Protein AF-H9M964-F1 (afdb_monomer)

Radius of gyration: 14.98 Å; Cα contacts (8 Å, |Δi|>4): 25; chains: 1; bounding box: 32×15×36 Å

Organism: Pinus radiata (NCBI:txid3347)

pLDDT: mean 96.59, std 1.33, range [92.88, 98.12]

Foldseek 3Di:
DDAPPPVVRVVVPRDDDDDDDADDDPVRDDDDDDPPDDDD

Secondary structure (DSSP, 8-state):
-EE-SSHHHHHTT-EE---PPP-SSGGGSPPPPPTTPPP-

Solvent-accessible surface area (backbone atoms only — not comparable to full-atom values): 2860 Å² total; per-residue (Å²): 128,48,60,51,90,50,69,71,42,41,79,75,56,46,56,51,74,84,88,81,77,69,53,94,48,77,91,43,44,82,78,80,85,65,94,80,64,79,84,132

Mean predicted aligned error: 3.14 Å

InterPro domains:
  IPR002355 Multicopper oxidase, copper-binding site [PS00080] (3-14)
  IPR008972 Cupredoxin [G3DSA:2.60.40.420] (1-40)
  IPR008972 Cupredoxin [SSF49503] (1-40)
  IPR011706 Multicopper oxidase, C-terminal [PF07731] (1-23)

Sequence (40 aa):
FVHCHLEDHLSWGLNMAFLVKNGRGLSARLEPPPRDLPKC

Structure (mmCIF, N/CA/C/O backbone):
data_AF-H9M964-F1
#
_entry.id   AF-H9M964-F1
#
loop_
_atom_site.group_PDB
_atom_site.id
_atom_site.type_symbol
_atom_site.label_atom_id
_atom_site.label_alt_id
_atom_site.label_comp_id
_atom_site.label_asym_id
_atom_site.label_entity_id
_atom_site.label_seq_id
_atom_site.pdbx_PDB_ins_code
_atom_site.Cartn_x
_atom_site.Cartn_y
_atom_site.Cartn_z
_atom_site.occupancy
_atom_site.B_iso_or_equiv
_atom_site.auth_seq_id
_atom_site.auth_comp_id
_atom_site.auth_asym_id
_atom_site.auth_atom_id
_atom_site.pdbx_PDB_model_num
ATOM 1 N N . PHE A 1 1 ? 1.084 1.348 -0.617 1.00 92.88 1 PHE A N 1
ATOM 2 C CA . PHE A 1 1 ? 1.869 0.482 -1.515 1.00 92.88 1 PHE A CA 1
ATOM 3 C C . PHE A 1 1 ? 3.291 1.007 -1.522 1.00 92.88 1 PHE A C 1
ATOM 5 O O . PHE A 1 1 ? 3.447 2.221 -1.535 1.00 92.88 1 PHE A O 1
ATOM 12 N N . VAL A 1 2 ? 4.296 0.145 -1.400 1.00 97.25 2 VAL A N 1
ATOM 13 C CA . VAL A 1 2 ? 5.707 0.554 -1.406 1.00 97.25 2 VAL A CA 1
ATOM 14 C C . VAL A 1 2 ? 6.356 -0.102 -2.604 1.00 97.25 2 VAL A C 1
ATOM 16 O O . VAL A 1 2 ? 6.309 -1.318 -2.737 1.00 97.25 2 VAL A O 1
ATOM 19 N N . HIS A 1 3 ? 6.930 0.690 -3.493 1.00 97.44 3 HIS A N 1
ATOM 20 C CA . HIS A 1 3 ? 7.544 0.173 -4.706 1.00 97.44 3 HIS A CA 1
ATOM 21 C C . HIS A 1 3 ? 8.640 1.109 -5.194 1.00 97.44 3 HIS A C 1
ATOM 23 O O . HIS A 1 3 ? 8.756 2.249 -4.740 1.00 97.44 3 HIS A O 1
ATOM 29 N N . CYS A 1 4 ? 9.448 0.617 -6.127 1.00 97.56 4 CYS A N 1
ATOM 30 C CA . CYS A 1 4 ? 10.337 1.470 -6.898 1.00 97.56 4 CYS A CA 1
ATOM 31 C C . CYS A 1 4 ? 9.498 2.388 -7.802 1.00 97.56 4 CYS A C 1
ATOM 33 O O . CYS A 1 4 ? 8.619 1.912 -8.516 1.00 97.56 4 CYS A O 1
ATOM 35 N N . HIS A 1 5 ? 9.784 3.692 -7.791 1.00 96.88 5 HIS A N 1
ATOM 36 C CA . HIS A 1 5 ? 9.089 4.689 -8.621 1.00 96.88 5 HIS A CA 1
ATOM 37 C C . HIS A 1 5 ? 9.553 4.721 -10.087 1.00 96.88 5 HIS A C 1
ATOM 39 O O . HIS A 1 5 ? 9.161 5.606 -10.840 1.00 96.88 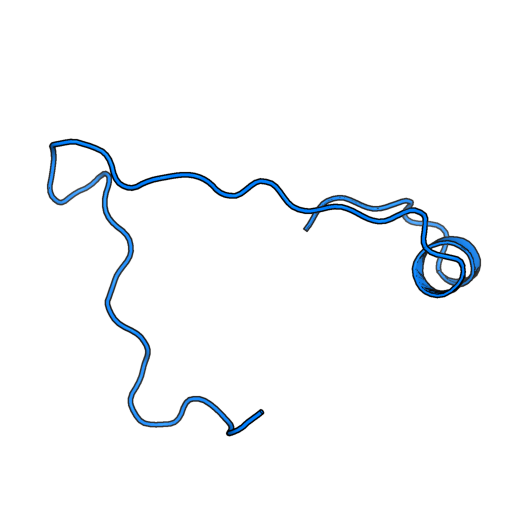5 HIS A O 1
ATOM 45 N N . LEU A 1 6 ? 10.395 3.772 -10.500 1.00 97.75 6 LEU A N 1
ATOM 46 C CA . LEU A 1 6 ? 10.657 3.527 -11.911 1.00 97.75 6 LEU A CA 1
ATOM 47 C C . LEU A 1 6 ? 9.600 2.543 -12.425 1.00 97.75 6 LEU A C 1
ATOM 49 O O . LEU A 1 6 ? 9.561 1.399 -11.981 1.00 97.75 6 LEU A O 1
ATOM 53 N N . GLU A 1 7 ? 8.738 2.995 -13.333 1.00 94.81 7 GLU A N 1
ATOM 54 C CA . GLU A 1 7 ? 7.532 2.259 -13.747 1.00 94.81 7 GLU A CA 1
ATOM 55 C C . GLU A 1 7 ? 7.827 0.855 -14.297 1.00 94.81 7 GLU A C 1
ATOM 57 O O . GLU A 1 7 ? 7.147 -0.108 -13.939 1.00 94.81 7 GLU A O 1
ATOM 62 N N . ASP A 1 8 ? 8.899 0.691 -15.075 1.00 97.31 8 ASP A N 1
ATOM 63 C CA . ASP A 1 8 ? 9.297 -0.633 -15.566 1.00 97.31 8 ASP A CA 1
ATOM 64 C C . ASP A 1 8 ? 9.585 -1.597 -14.403 1.00 97.31 8 ASP A C 1
ATOM 66 O O . ASP A 1 8 ? 9.140 -2.748 -14.405 1.00 97.31 8 ASP A O 1
ATOM 70 N N . HIS A 1 9 ? 10.234 -1.104 -13.341 1.00 97.94 9 HIS A N 1
ATOM 71 C CA . HIS A 1 9 ? 10.578 -1.895 -12.159 1.00 97.94 9 HIS A CA 1
ATOM 72 C C . HIS A 1 9 ? 9.350 -2.313 -11.341 1.00 97.94 9 HIS A C 1
ATOM 74 O O . HIS A 1 9 ? 9.381 -3.358 -10.685 1.00 97.94 9 HIS A O 1
ATOM 80 N N . LEU A 1 10 ? 8.264 -1.533 -11.375 1.00 97.38 10 LEU A N 1
ATOM 81 C CA . LEU A 1 10 ? 7.006 -1.908 -10.734 1.00 97.38 10 LEU A CA 1
ATOM 82 C C . LEU A 1 10 ? 6.453 -3.204 -11.347 1.00 97.38 10 LEU A C 1
ATOM 84 O O . LEU A 1 10 ? 6.098 -4.120 -10.601 1.00 97.38 10 LEU A O 1
ATOM 88 N N . SER A 1 11 ? 6.442 -3.307 -12.681 1.00 96.56 11 SER A N 1
ATOM 89 C CA . SER A 1 11 ? 5.972 -4.500 -13.405 1.00 96.56 11 SER A CA 1
ATOM 90 C C . SER A 1 11 ? 6.886 -5.716 -13.220 1.00 96.56 11 SER A C 1
ATOM 92 O O . SER A 1 11 ? 6.413 -6.850 -13.186 1.00 96.56 11 SER A O 1
ATOM 94 N N . TRP A 1 12 ? 8.188 -5.485 -13.028 1.00 97.69 12 TRP A N 1
ATOM 95 C CA . TRP A 1 12 ? 9.175 -6.539 -12.770 1.00 97.69 12 TRP A CA 1
ATOM 96 C C . TRP A 1 12 ? 9.117 -7.095 -11.343 1.00 97.69 12 TRP A C 1
ATOM 98 O O . TRP A 1 12 ? 9.779 -8.087 -11.047 1.00 97.69 12 TRP A O 1
ATOM 108 N N . GLY A 1 13 ? 8.332 -6.477 -10.456 1.00 97.19 13 GLY A N 1
ATOM 109 C CA . GLY A 1 13 ? 8.106 -6.979 -9.102 1.00 97.19 13 GLY A CA 1
ATOM 110 C C . GLY A 1 13 ? 8.918 -6.285 -8.013 1.00 97.19 13 GLY A C 1
ATOM 111 O O . GLY A 1 13 ? 8.979 -6.799 -6.898 1.00 97.19 13 GLY A O 1
ATOM 112 N N . LEU A 1 14 ? 9.509 -5.110 -8.270 1.00 98.06 14 LEU A N 1
ATOM 113 C CA . LEU A 1 14 ? 10.115 -4.282 -7.214 1.00 98.06 14 LEU A CA 1
ATOM 114 C C . LEU A 1 14 ? 9.023 -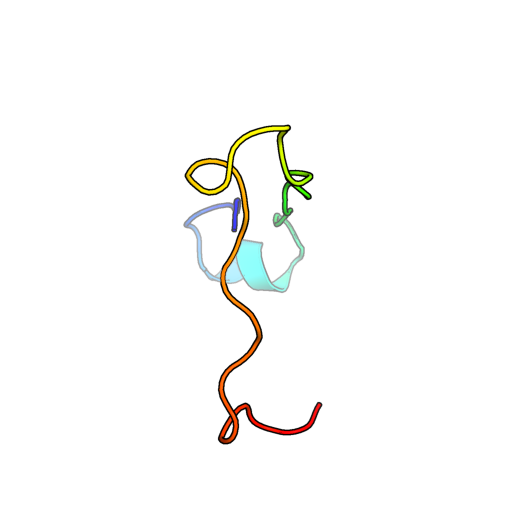3.525 -6.455 1.00 98.06 14 LEU A C 1
ATOM 116 O O . LEU A 1 14 ? 8.944 -2.293 -6.454 1.00 98.06 14 LEU A O 1
ATOM 120 N N . ASN A 1 15 ? 8.150 -4.298 -5.826 1.00 97.25 15 ASN A N 1
ATOM 121 C CA . ASN A 1 15 ? 6.994 -3.819 -5.110 1.00 97.25 15 ASN A CA 1
ATOM 122 C C . ASN A 1 15 ? 6.709 -4.676 -3.870 1.00 97.25 15 ASN A C 1
ATOM 124 O O . ASN A 1 15 ? 7.101 -5.835 -3.772 1.00 97.25 15 ASN A O 1
ATOM 128 N N . MET A 1 16 ? 6.067 -4.063 -2.880 1.00 97.69 16 MET A N 1
ATOM 129 C CA . MET A 1 16 ? 5.676 -4.696 -1.629 1.00 97.69 16 MET A CA 1
ATOM 130 C C . MET A 1 16 ? 4.532 -3.928 -0.956 1.00 97.69 16 MET A C 1
ATOM 132 O O . MET A 1 16 ? 4.216 -2.774 -1.269 1.00 97.69 16 MET A O 1
ATOM 136 N N . ALA A 1 17 ? 3.913 -4.558 0.034 1.00 97.69 17 ALA A N 1
ATOM 137 C CA . ALA A 1 17 ? 2.915 -3.924 0.879 1.00 97.69 17 ALA A CA 1
ATOM 138 C C . ALA A 1 17 ? 3.141 -4.298 2.342 1.00 97.69 17 ALA A C 1
ATOM 140 O O . ALA A 1 17 ? 3.567 -5.407 2.659 1.00 97.69 17 ALA A O 1
ATOM 141 N N . PHE A 1 18 ? 2.810 -3.369 3.236 1.00 97.75 18 PHE A N 1
ATOM 142 C CA . PHE A 1 18 ? 2.722 -3.645 4.661 1.00 97.75 18 PHE A CA 1
ATOM 143 C C . PHE A 1 18 ? 1.270 -3.931 5.026 1.00 97.75 18 PHE A C 1
ATOM 145 O O . PHE A 1 18 ? 0.390 -3.111 4.762 1.00 97.75 18 PHE A O 1
ATOM 152 N N . LEU A 1 19 ? 1.025 -5.070 5.669 1.00 97.12 19 LEU A N 1
ATOM 153 C CA . LEU A 1 19 ? -0.260 -5.345 6.298 1.00 97.12 19 LEU A CA 1
ATOM 154 C C . LEU A 1 19 ? -0.254 -4.765 7.714 1.00 97.12 19 LEU A C 1
ATOM 156 O O . LEU A 1 19 ? 0.293 -5.364 8.642 1.00 97.12 19 LEU A O 1
ATOM 160 N N . VAL A 1 20 ? -0.872 -3.600 7.882 1.00 96.69 20 VAL A N 1
ATOM 161 C CA . VAL A 1 20 ? -1.028 -2.969 9.197 1.00 96.69 20 VAL A CA 1
ATOM 162 C C . VAL A 1 20 ? -2.313 -3.483 9.843 1.00 96.69 20 VAL A C 1
ATOM 164 O O . VAL A 1 20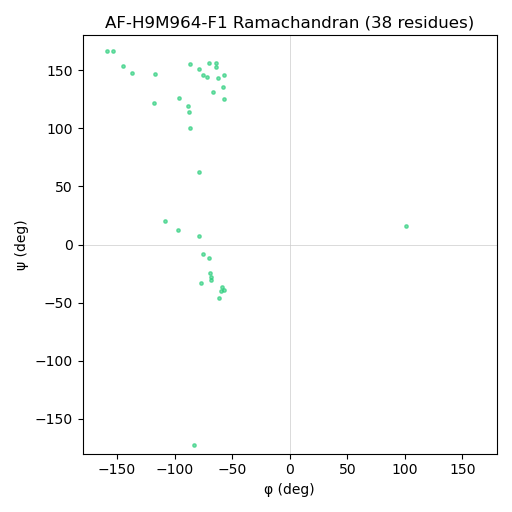 ? -3.401 -3.329 9.293 1.00 96.69 20 VAL A O 1
ATOM 167 N N . LYS A 1 21 ? -2.190 -4.131 11.007 1.00 97.25 21 LYS A N 1
ATOM 168 C CA . LYS A 1 21 ? -3.339 -4.662 11.754 1.00 97.25 21 LYS A CA 1
ATOM 169 C C . LYS A 1 21 ? -4.055 -3.553 12.522 1.00 97.25 21 LYS A C 1
ATOM 171 O O . LYS A 1 21 ? -3.430 -2.606 12.990 1.00 97.25 21 LYS A O 1
ATOM 176 N N . ASN A 1 22 ? -5.357 -3.741 12.722 1.00 98.12 22 ASN A N 1
ATOM 177 C CA . AS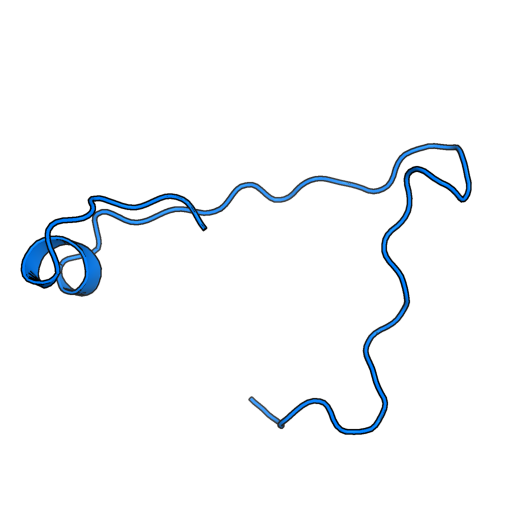N A 1 22 ? -6.178 -2.879 13.565 1.00 98.12 22 ASN A CA 1
ATOM 178 C C . ASN A 1 22 ? -5.647 -2.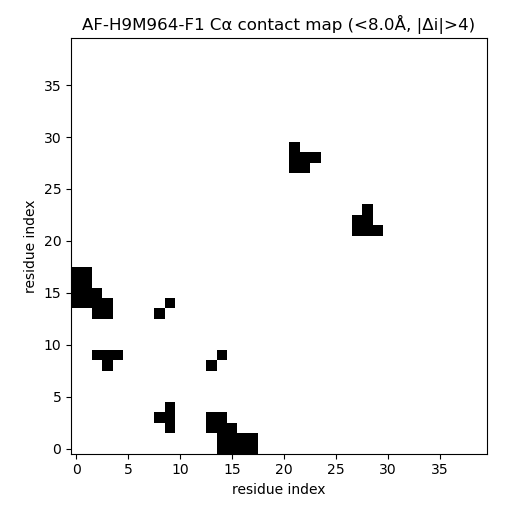811 15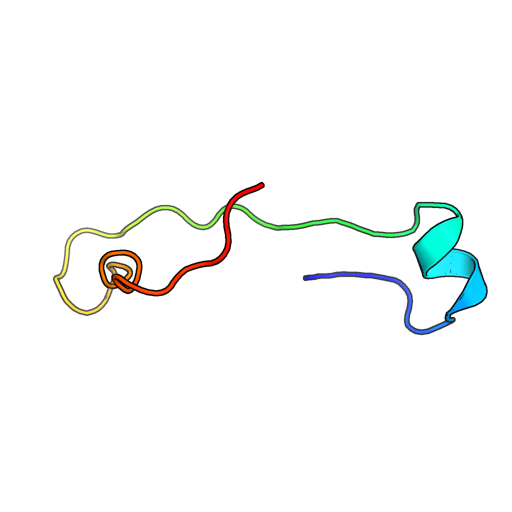.008 1.00 98.12 22 ASN A C 1
ATOM 180 O O . ASN A 1 22 ? -5.334 -3.836 15.619 1.00 98.12 22 ASN A O 1
ATOM 184 N N . GLY A 1 23 ? -5.609 -1.600 15.560 1.00 97.44 23 GLY A N 1
ATOM 185 C CA . GLY A 1 23 ? -5.314 -1.336 16.964 1.00 97.44 23 GLY A CA 1
ATOM 186 C C . GLY A 1 23 ? -6.536 -1.490 17.876 1.00 97.44 23 GLY A C 1
ATOM 187 O O . GLY A 1 23 ? -7.608 -1.939 17.467 1.00 97.44 23 GLY A O 1
ATOM 188 N N . ARG A 1 24 ? -6.369 -1.113 19.151 1.00 95.94 24 ARG A N 1
ATOM 189 C CA . ARG A 1 24 ? -7.417 -1.249 20.184 1.00 95.94 24 ARG A CA 1
ATOM 190 C C . ARG A 1 24 ? -8.524 -0.189 20.095 1.00 95.94 24 ARG A C 1
ATOM 192 O O . ARG A 1 24 ? -9.660 -0.492 20.439 1.00 95.94 24 ARG A O 1
ATOM 199 N N . GLY A 1 25 ? -8.206 1.035 19.674 1.00 95.38 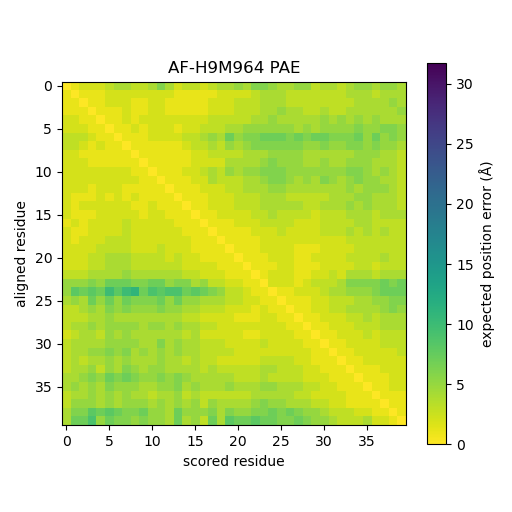25 GLY A N 1
ATOM 200 C CA . GLY A 1 25 ? -9.169 2.140 19.589 1.00 95.38 25 GLY A CA 1
ATOM 201 C C . GLY A 1 25 ? -9.935 2.167 18.267 1.00 95.38 25 GLY A C 1
ATOM 202 O O . GLY A 1 25 ? -9.422 1.707 17.249 1.00 95.38 25 GLY A O 1
ATOM 203 N N . LEU A 1 26 ? -11.138 2.757 18.267 1.00 93.44 26 LEU A N 1
ATOM 204 C CA . LEU A 1 26 ? -11.925 2.971 17.042 1.00 93.44 26 LEU A CA 1
ATOM 205 C C . LEU A 1 26 ? -11.160 3.816 16.011 1.00 93.44 26 LEU A C 1
ATOM 207 O O . LEU A 1 26 ? -11.192 3.501 14.832 1.00 93.44 26 LEU A O 1
ATOM 211 N N . SER A 1 27 ? -10.387 4.809 16.461 1.00 95.94 27 SER A N 1
ATOM 212 C CA . SER A 1 27 ? -9.518 5.629 15.603 1.00 95.94 27 SER A CA 1
ATOM 213 C C . SER A 1 27 ? -8.303 4.888 15.028 1.00 95.94 27 SER A C 1
ATOM 215 O O . SER A 1 27 ? -7.628 5.413 14.151 1.00 95.94 27 SER A O 1
ATOM 217 N N . ALA A 1 28 ? -8.004 3.682 15.519 1.00 97.31 28 ALA A N 1
ATOM 218 C CA . ALA A 1 28 ? -6.911 2.831 15.048 1.00 97.31 28 ALA A CA 1
ATOM 219 C C . ALA A 1 28 ? -7.431 1.610 14.265 1.00 97.31 28 ALA A C 1
ATOM 221 O O . ALA A 1 28 ? -6.739 0.594 14.160 1.00 97.31 28 ALA A O 1
ATOM 222 N N . ARG A 1 29 ? -8.671 1.680 13.769 1.00 96.56 29 ARG A N 1
ATOM 223 C CA . ARG A 1 29 ? -9.316 0.659 12.944 1.00 96.56 29 ARG A CA 1
ATOM 224 C C . ARG A 1 29 ? -9.630 1.225 11.568 1.00 96.56 29 ARG A C 1
ATOM 226 O O . ARG A 1 29 ? -9.951 2.399 11.438 1.00 96.56 29 ARG A O 1
ATOM 233 N N . LEU A 1 30 ? -9.552 0.368 10.558 1.00 96.38 30 LEU A N 1
ATOM 234 C CA . LEU A 1 30 ? -10.052 0.691 9.226 1.00 96.38 30 LEU A CA 1
ATOM 235 C C . LEU A 1 30 ? -11.583 0.619 9.188 1.00 96.38 30 LEU A C 1
ATOM 237 O O . LEU A 1 30 ? -12.191 -0.230 9.846 1.00 96.38 30 LEU A O 1
ATOM 241 N N . GLU A 1 31 ? -12.175 1.493 8.380 1.00 95.38 31 GLU A N 1
ATOM 242 C CA . GLU A 1 31 ? -13.591 1.456 8.015 1.00 95.38 31 GLU A CA 1
ATOM 243 C C . GLU A 1 31 ? -13.922 0.177 7.211 1.00 95.38 31 GLU A C 1
ATOM 245 O O . GLU A 1 31 ? -13.041 -0.387 6.549 1.00 95.38 31 GLU A O 1
ATOM 250 N N . PRO A 1 32 ? -15.176 -0.313 7.257 1.00 94.75 32 PRO A N 1
ATOM 251 C CA . PRO A 1 32 ? -15.607 -1.438 6.433 1.00 94.75 32 PRO A CA 1
ATOM 252 C C . PRO A 1 32 ? -15.547 -1.098 4.931 1.00 94.75 32 PRO A C 1
ATOM 254 O O . PRO A 1 32 ? -15.639 0.072 4.555 1.00 94.75 32 PRO A O 1
ATOM 257 N N . PRO A 1 33 ? -15.427 -2.109 4.049 1.00 95.81 33 PRO A N 1
ATOM 258 C CA . PRO A 1 33 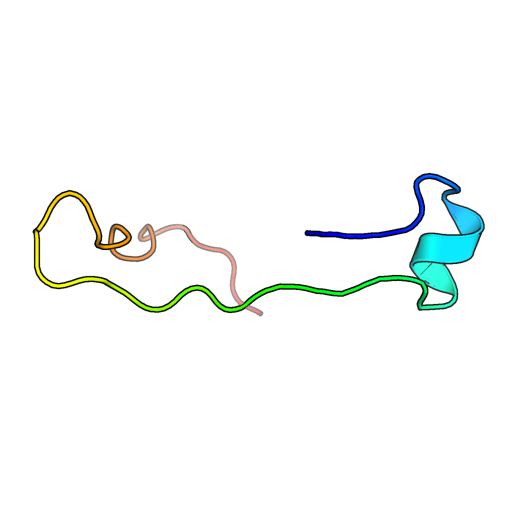? -15.393 -1.880 2.611 1.00 95.81 33 PRO A CA 1
ATOM 259 C C . PRO A 1 33 ? -16.700 -1.237 2.117 1.00 95.81 33 PRO A C 1
ATOM 261 O O . PRO A 1 33 ? -17.783 -1.579 2.608 1.00 95.81 33 PRO A O 1
ATOM 264 N N . PRO A 1 34 ? -16.620 -0.327 1.133 1.00 96.94 34 PRO A N 1
ATOM 265 C CA . PRO A 1 34 ? -17.796 0.316 0.573 1.00 96.94 34 PRO A CA 1
ATOM 266 C C . PRO A 1 34 ? -18.619 -0.681 -0.257 1.00 96.94 34 PRO A C 1
ATOM 268 O O . PRO A 1 34 ? -18.117 -1.703 -0.730 1.00 96.94 34 PRO A O 1
ATOM 271 N N . ARG A 1 35 ? -19.917 -0.398 -0.418 1.00 96.88 35 ARG A N 1
ATOM 272 C CA . ARG A 1 35 ? -20.870 -1.324 -1.064 1.00 96.88 35 ARG A CA 1
ATOM 273 C C . ARG A 1 35 ? -20.632 -1.499 -2.564 1.00 96.88 35 ARG A C 1
ATOM 275 O O . ARG A 1 35 ? -21.040 -2.508 -3.126 1.00 96.88 35 ARG A O 1
ATOM 282 N N . ASP A 1 36 ? -20.014 -0.513 -3.191 1.00 96.81 36 ASP A N 1
ATOM 283 C CA . ASP A 1 36 ? -19.715 -0.417 -4.618 1.00 96.81 36 ASP A CA 1
ATOM 284 C C . ASP A 1 36 ? -18.284 -0.860 -4.965 1.00 96.81 36 ASP A C 1
ATOM 286 O O .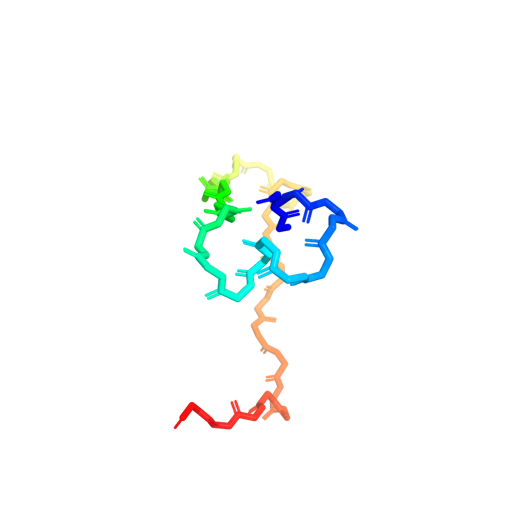 ASP A 1 36 ? -17.827 -0.638 -6.084 1.00 96.81 36 ASP A O 1
ATOM 290 N N . LEU A 1 37 ? -17.576 -1.513 -4.034 1.00 96.88 37 LEU A N 1
ATOM 291 C CA . LEU A 1 37 ? -16.245 -2.055 -4.297 1.00 96.88 37 LEU A CA 1
ATOM 292 C C . LEU A 1 37 ? -16.282 -3.035 -5.498 1.00 96.88 37 LEU A C 1
ATOM 294 O O . LEU A 1 37 ? -17.057 -3.998 -5.463 1.00 96.88 37 LEU A O 1
ATOM 298 N N . PRO A 1 38 ? -15.452 -2.833 -6.544 1.00 97.62 38 PRO A N 1
ATOM 299 C CA . PRO A 1 38 ? -15.390 -3.732 -7.694 1.00 97.62 38 PRO A CA 1
ATOM 300 C C . PRO A 1 38 ? -15.056 -5.173 -7.294 1.00 97.62 38 PRO A C 1
ATOM 302 O O . PRO A 1 38 ? -14.274 -5.410 -6.371 1.00 97.62 38 PRO A O 1
ATOM 305 N N . LYS A 1 39 ? -15.629 -6.146 -8.013 1.00 94.75 39 LYS A N 1
ATOM 306 C CA . LYS A 1 39 ? -15.294 -7.565 -7.826 1.00 94.75 39 LYS A CA 1
ATOM 307 C C . LYS A 1 39 ? -13.897 -7.863 -8.382 1.00 94.75 39 LYS A C 1
ATOM 309 O O . LYS A 1 39 ? -13.513 -7.278 -9.393 1.00 94.75 39 LYS A O 1
ATOM 314 N N . CYS A 1 40 ? -13.179 -8.754 -7.697 1.00 93.12 40 CYS A N 1
ATOM 315 C CA . CYS A 1 40 ? -11.876 -9.267 -8.120 1.00 93.12 40 CYS A CA 1
ATOM 316 C C . CYS A 1 40 ? -11.996 -10.237 -9.297 1.00 93.12 40 CYS A C 1
ATOM 318 O O . CYS A 1 40 ? -13.013 -10.968 -9.349 1.00 93.12 40 CYS A O 1
#